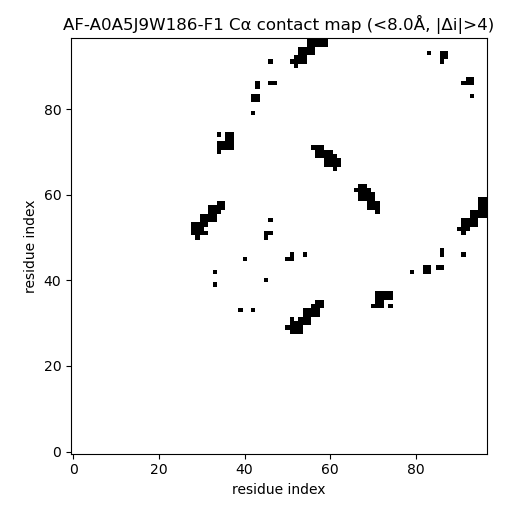Protein AF-A0A5J9W186-F1 (afdb_monomer)

Radius of gyration: 24.48 Å; Cα contacts (8 Å, |Δi|>4): 113; chains: 1; bounding box: 44×35×71 Å

Secondary structure (DSSP, 8-state):
-HHHHHHHHHHHHHHHHHT-----------EEEESS-GGG--HHHHHHTS--SEEEE--EEE-STT--EE--TT---TTHHHHHHHHHHTT--EEE-

InterPro domains:
  IPR001223 Glycoside hydrolase family 18, catalytic domain [PS51910] (28-97)
  IPR017853 Glycoside hydrolase superfamily [SSF51445] (25-92)

Foldseek 3Di:
DVVVVVVVVVVVVVVVVVPDDPPDDDPLADEEEALQAQVPDALLCVLVVVNHQEYEYDAQPDDDPPDTDRHSHPHDPPCNVVSQVVSVVVNYHYHYD

Nearest PDB structures (foldseek):
  1te1-assembly1_A  TM=9.810E-01  e=3.085E-09  Triticum aestivum
  3mu7-assembly1_A  TM=9.286E-01  e=5.586E-06  Scadoxus multiflorus
  3oih-assembly1_A  TM=8.646E-01  e=4.303E-06  Scadoxus multiflorus
  1kr0-assembly1_A  TM=9.112E-01  e=3.704E-05  Hevea brasiliensis
  5jfc-assembly1_L  TM=4.586E-01  e=2.316E-01  Pyrococcus furiosus

Sequence (97 aa):
MARAAATLLALVAIVAVLAAPAMATKTGQVTVFWGRNKDEGTLREACDSGLYTMVIMSFLNVYGHGKYNLDLSGHPLAGIGDDIKHCQFIGVPYAVV

pLDDT: mean 91.93, std 7.96, range [62.91, 98.38]

Structure (mmCIF, N/CA/C/O backbone):
data_AF-A0A5J9W186-F1
#
_entry.id   AF-A0A5J9W186-F1
#
loop_
_atom_site.group_PDB
_atom_site.id
_atom_site.type_symbol
_atom_site.label_atom_id
_atom_site.label_alt_id
_atom_site.label_comp_id
_atom_site.label_asym_id
_atom_site.label_entity_id
_atom_site.label_seq_id
_atom_site.pdbx_PDB_ins_code
_atom_site.Cartn_x
_atom_site.Cartn_y
_atom_site.Cartn_z
_atom_site.occupancy
_atom_site.B_iso_or_equiv
_atom_site.auth_seq_id
_atom_site.auth_comp_id
_atom_site.auth_asym_id
_atom_site.auth_atom_id
_atom_site.pdbx_PDB_model_num
ATOM 1 N N . MET A 1 1 ? -25.035 20.776 56.293 1.00 62.91 1 MET A N 1
ATOM 2 C CA . MET A 1 1 ? -24.984 19.337 55.9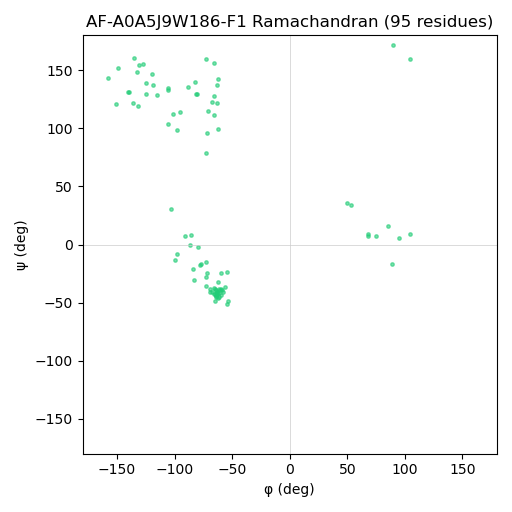46 1.00 62.91 1 MET A CA 1
ATOM 3 C C . MET A 1 1 ? -25.155 19.093 54.443 1.00 62.91 1 MET A C 1
ATOM 5 O O . MET A 1 1 ? -24.232 18.558 53.850 1.00 62.91 1 MET A O 1
ATOM 9 N N . ALA A 1 2 ? -26.223 19.568 53.787 1.00 68.38 2 ALA A N 1
ATOM 10 C CA . ALA A 1 2 ? -26.457 19.334 52.346 1.00 68.38 2 ALA A CA 1
ATOM 11 C C . ALA A 1 2 ? -25.337 19.827 51.395 1.00 68.38 2 ALA A C 1
ATOM 13 O O . ALA A 1 2 ? -24.959 19.119 50.468 1.00 68.38 2 ALA A O 1
ATOM 14 N N . ARG A 1 3 ? -24.754 21.010 51.651 1.00 72.38 3 ARG A N 1
ATOM 15 C CA . ARG A 1 3 ? -23.657 21.568 50.829 1.00 72.38 3 ARG A CA 1
ATOM 16 C C . ARG A 1 3 ? -22.359 20.757 50.898 1.00 72.38 3 ARG A C 1
ATOM 18 O O . ARG A 1 3 ? -21.698 20.610 49.882 1.00 72.38 3 ARG A O 1
ATOM 25 N N . ALA A 1 4 ? -22.031 20.216 52.073 1.00 78.19 4 ALA A N 1
ATOM 26 C CA . ALA A 1 4 ? -20.840 19.389 52.277 1.00 78.19 4 ALA A CA 1
ATOM 27 C C . ALA A 1 4 ? -20.995 17.995 51.646 1.00 78.19 4 ALA A C 1
ATOM 29 O O . ALA A 1 4 ? -20.044 17.452 51.096 1.00 78.19 4 ALA A O 1
ATOM 30 N N . ALA A 1 5 ? -22.210 17.435 51.679 1.00 80.44 5 ALA A N 1
ATOM 31 C CA . ALA A 1 5 ? -22.518 16.187 50.989 1.00 80.44 5 ALA A CA 1
ATOM 32 C C . ALA A 1 5 ? -22.403 16.347 49.462 1.00 80.44 5 ALA A C 1
ATOM 34 O O . ALA A 1 5 ? -21.802 15.503 48.804 1.00 80.44 5 ALA A O 1
ATOM 35 N N . ALA A 1 6 ? -22.907 17.456 48.908 1.00 84.00 6 ALA A N 1
ATOM 36 C CA . ALA A 1 6 ? -22.823 17.747 47.477 1.00 84.00 6 ALA A CA 1
ATOM 37 C C . ALA A 1 6 ? -21.374 17.916 46.982 1.00 84.00 6 ALA A C 1
ATOM 39 O O . ALA A 1 6 ? -21.032 17.403 45.919 1.00 84.00 6 ALA A O 1
ATOM 40 N N . THR A 1 7 ? -20.504 18.582 47.751 1.00 86.50 7 THR A N 1
ATOM 41 C CA . THR A 1 7 ? -19.081 18.713 47.396 1.00 86.50 7 THR A CA 1
ATOM 42 C C . THR A 1 7 ? -18.326 17.391 47.488 1.00 86.50 7 THR A C 1
ATOM 44 O O . THR A 1 7 ? -17.506 17.117 46.618 1.00 86.50 7 THR A O 1
ATOM 47 N N . LEU A 1 8 ? -18.614 16.544 48.483 1.00 88.62 8 LEU A N 1
ATOM 48 C CA . LEU A 1 8 ? -18.033 15.198 48.567 1.00 88.62 8 LEU A CA 1
ATOM 49 C C . LEU A 1 8 ? -18.465 14.309 47.394 1.00 88.62 8 LEU A C 1
ATOM 51 O O . LEU A 1 8 ? -17.623 13.647 46.797 1.00 88.62 8 LEU A O 1
ATOM 55 N N . LEU A 1 9 ? -19.748 14.334 47.027 1.00 88.06 9 LEU A N 1
ATOM 56 C CA . LEU A 1 9 ? -20.270 13.618 45.858 1.00 88.06 9 LEU A CA 1
ATOM 57 C C . LEU A 1 9 ? -19.593 14.077 44.561 1.00 88.06 9 LEU A C 1
ATOM 59 O O . LEU A 1 9 ? -19.189 13.242 43.754 1.00 88.06 9 LEU A O 1
ATOM 63 N N . ALA A 1 10 ? -19.414 15.389 44.386 1.00 89.25 10 ALA A N 1
ATOM 64 C CA . ALA A 1 10 ? -18.697 15.939 43.239 1.00 89.25 10 ALA A CA 1
ATOM 65 C C . ALA A 1 10 ? -17.225 15.490 43.211 1.00 89.25 10 ALA A C 1
ATOM 67 O O . ALA A 1 10 ? -16.729 15.098 42.157 1.00 89.25 10 ALA A O 1
ATOM 68 N N . LEU A 1 11 ? -16.538 15.482 44.360 1.00 89.75 11 LEU A N 1
ATOM 69 C CA . LEU A 1 11 ? -15.150 15.016 44.450 1.00 89.75 11 LEU A CA 1
ATOM 70 C C . LEU A 1 11 ? -15.023 13.526 44.107 1.00 89.75 11 LEU A C 1
ATOM 72 O O . LEU A 1 11 ? -14.139 13.146 43.347 1.00 89.75 11 LEU A O 1
ATOM 76 N N . VAL A 1 12 ? -15.919 12.689 44.637 1.00 89.56 12 VAL A N 1
ATOM 77 C CA . VAL A 1 12 ? -15.936 11.244 44.364 1.00 89.56 12 VAL A CA 1
ATOM 78 C C . VAL A 1 12 ? -16.207 10.974 42.884 1.00 89.56 12 VAL A C 1
ATOM 80 O O . VAL A 1 12 ? -15.538 10.130 42.293 1.00 89.56 12 VAL A O 1
ATOM 83 N N . ALA A 1 13 ? -17.121 11.720 42.257 1.00 87.19 13 ALA A N 1
ATOM 84 C CA . ALA A 1 13 ? -17.387 11.605 40.825 1.00 87.19 13 ALA A CA 1
ATOM 85 C C . ALA A 1 13 ? -16.161 11.987 39.975 1.00 87.19 13 ALA A C 1
ATOM 87 O O . ALA A 1 13 ? -15.826 11.278 39.029 1.00 87.19 13 ALA A O 1
ATOM 88 N N . ILE A 1 14 ? -15.454 13.063 40.336 1.00 87.88 14 ILE A N 1
ATOM 89 C CA . ILE A 1 14 ? -14.227 13.489 39.645 1.00 87.88 14 ILE A CA 1
ATOM 90 C C . ILE A 1 14 ? -13.126 12.431 39.783 1.00 87.88 14 ILE A C 1
ATOM 92 O O . ILE A 1 14 ? -12.499 12.064 38.791 1.00 87.88 14 ILE A O 1
ATOM 96 N N . VAL A 1 15 ? -12.919 11.895 40.989 1.00 87.38 15 VAL A N 1
ATOM 97 C CA . VAL A 1 15 ? -11.924 10.839 41.229 1.00 87.38 15 VAL A CA 1
ATOM 98 C C . VAL A 1 15 ? -12.280 9.562 40.463 1.00 87.38 15 VAL A C 1
ATOM 100 O O . VAL A 1 15 ? -11.389 8.944 39.890 1.00 87.38 15 VAL A O 1
ATOM 103 N N . ALA A 1 16 ? -13.560 9.192 40.375 1.00 84.56 16 ALA A N 1
ATOM 104 C CA . ALA A 1 16 ? -14.002 8.023 39.614 1.00 84.56 16 ALA A CA 1
ATOM 105 C C . ALA A 1 16 ? -13.764 8.165 38.098 1.00 84.56 16 ALA A C 1
ATOM 107 O O . ALA A 1 16 ? -13.362 7.200 37.454 1.00 84.56 16 ALA A O 1
ATOM 108 N N . VAL A 1 17 ? -13.965 9.361 37.531 1.00 82.81 17 VAL A N 1
ATOM 109 C CA . VAL A 1 17 ? -13.683 9.638 36.110 1.00 82.81 17 VAL A CA 1
ATOM 110 C C . VAL A 1 17 ? -12.179 9.622 35.828 1.00 82.81 17 VAL A C 1
ATOM 112 O O . VAL A 1 17 ? -11.753 9.068 34.820 1.00 82.81 17 VAL A O 1
ATOM 115 N N . LEU A 1 18 ? -11.365 10.186 36.725 1.00 80.19 18 LEU A N 1
ATOM 116 C CA . LEU A 1 18 ? -9.903 10.213 36.585 1.00 80.19 18 LEU A CA 1
ATOM 117 C C . LEU A 1 18 ? -9.250 8.843 36.819 1.00 80.19 18 LEU A C 1
ATOM 119 O O . LEU A 1 18 ? -8.184 8.575 36.273 1.00 80.19 18 LEU A O 1
ATOM 123 N N . ALA A 1 19 ? -9.876 7.984 37.625 1.00 76.31 19 ALA A N 1
ATOM 124 C CA . ALA A 1 19 ? -9.414 6.626 37.899 1.00 76.31 19 ALA A CA 1
ATOM 125 C C . ALA A 1 19 ? -9.910 5.594 36.871 1.00 76.31 19 ALA A C 1
ATOM 127 O O . ALA A 1 19 ? -9.591 4.410 36.998 1.00 76.31 19 ALA A O 1
ATOM 128 N N . ALA A 1 20 ? -10.688 6.011 35.864 1.00 73.38 20 ALA A N 1
ATOM 129 C CA . ALA A 1 20 ? -11.123 5.113 34.806 1.00 73.38 20 ALA A CA 1
ATOM 130 C C . ALA A 1 20 ? -9.893 4.613 34.023 1.00 73.38 20 ALA A C 1
ATOM 132 O O . ALA A 1 20 ? -9.135 5.426 33.485 1.00 73.38 20 ALA A O 1
ATOM 133 N N . PRO A 1 21 ? -9.658 3.291 33.942 1.00 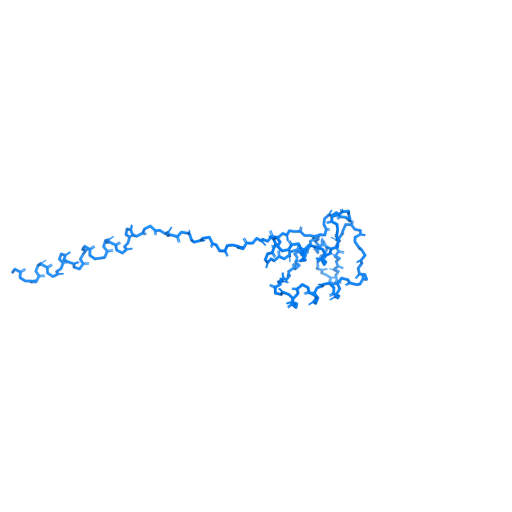72.19 21 PRO A N 1
ATOM 134 C CA . PRO A 1 21 ? -8.550 2.767 33.162 1.00 72.19 21 PRO A CA 1
ATOM 135 C C . PRO A 1 21 ? -8.760 3.118 31.688 1.00 72.19 21 PRO A C 1
ATOM 137 O O . PRO A 1 21 ? -9.866 2.987 31.158 1.00 72.19 21 PRO A O 1
ATOM 140 N N . ALA A 1 22 ? -7.691 3.539 31.010 1.00 72.19 22 ALA A N 1
ATOM 141 C CA . ALA A 1 22 ? -7.700 3.677 29.562 1.00 72.19 22 ALA A CA 1
ATOM 142 C C . ALA A 1 22 ? -7.945 2.292 28.943 1.00 72.19 22 ALA A C 1
ATOM 144 O O . ALA A 1 22 ? -7.046 1.458 28.852 1.00 72.19 22 ALA A O 1
ATOM 145 N N . MET A 1 23 ? -9.191 2.029 28.560 1.00 71.44 23 MET A N 1
ATOM 146 C CA . MET A 1 23 ? -9.576 0.818 27.848 1.00 71.44 23 MET A CA 1
ATOM 147 C C . MET A 1 23 ? -9.032 0.915 26.423 1.00 71.44 23 MET A C 1
ATOM 149 O O . MET A 1 23 ? -9.650 1.529 25.555 1.00 71.44 23 MET A O 1
ATOM 153 N N . ALA A 1 24 ? -7.864 0.326 26.176 1.00 75.38 24 ALA A N 1
ATOM 154 C CA . ALA A 1 24 ? -7.379 0.133 24.818 1.00 75.38 24 ALA A CA 1
ATOM 155 C C . ALA A 1 24 ? -8.313 -0.855 24.104 1.00 75.38 24 ALA A C 1
ATOM 157 O O . ALA A 1 24 ? -8.386 -2.035 24.455 1.00 75.38 24 ALA A O 1
ATOM 158 N N . THR A 1 25 ? -9.063 -0.368 23.118 1.00 83.94 25 THR A N 1
ATOM 159 C CA . THR A 1 25 ? -9.907 -1.215 22.276 1.00 83.94 25 THR A CA 1
ATOM 160 C C . THR A 1 25 ? -9.062 -1.832 21.166 1.00 83.94 25 THR A C 1
ATOM 162 O O . THR A 1 25 ? -8.177 -1.193 20.595 1.00 83.94 25 THR A O 1
ATOM 165 N N . LYS A 1 26 ? -9.314 -3.107 20.849 1.00 90.06 26 LYS A N 1
ATOM 166 C CA . LYS A 1 26 ? -8.706 -3.730 19.671 1.00 90.06 26 LYS A CA 1
ATOM 167 C C . LYS A 1 26 ? -9.353 -3.113 18.435 1.00 90.06 26 LYS A C 1
ATOM 169 O O . LYS A 1 26 ? -10.544 -3.304 18.219 1.00 90.06 26 LYS A O 1
ATOM 174 N N . THR A 1 27 ? -8.572 -2.393 17.637 1.00 92.62 27 THR A N 1
ATOM 175 C CA . THR A 1 27 ? -9.059 -1.763 16.399 1.00 92.62 27 THR A CA 1
ATOM 176 C C . THR A 1 27 ? -9.186 -2.757 15.248 1.00 92.62 27 THR A C 1
ATOM 178 O O . THR A 1 27 ? -9.850 -2.464 14.262 1.00 92.62 27 THR A O 1
ATOM 181 N N . GLY A 1 28 ? -8.527 -3.918 15.354 1.00 93.69 28 GLY A N 1
ATOM 182 C CA . GLY A 1 28 ? -8.415 -4.877 14.253 1.00 93.69 28 GLY A CA 1
ATOM 183 C C . GLY A 1 28 ? -7.562 -4.368 13.087 1.00 93.69 28 GLY A C 1
ATOM 184 O O . GLY A 1 28 ? -7.531 -5.008 12.044 1.00 93.69 28 GLY A O 1
ATOM 185 N N . GLN A 1 29 ? -6.879 -3.229 13.248 1.00 96.25 29 GLN A N 1
ATOM 186 C CA . GLN A 1 29 ? -6.043 -2.651 12.204 1.00 96.25 29 GLN A CA 1
ATOM 187 C C . GLN A 1 29 ? -4.679 -3.335 12.173 1.00 96.25 29 GLN A C 1
ATOM 189 O O . GLN A 1 29 ? -3.999 -3.440 13.195 1.00 96.25 29 GLN A O 1
ATOM 194 N N . VAL A 1 30 ? -4.277 -3.769 10.983 1.00 97.81 30 VAL A N 1
ATOM 195 C CA . VAL A 1 30 ? -2.979 -4.381 10.713 1.00 97.81 30 VAL A CA 1
ATOM 196 C C . VAL A 1 30 ? -2.396 -3.714 9.480 1.00 97.81 30 VAL A C 1
ATOM 198 O O . VAL A 1 30 ? -2.978 -3.760 8.397 1.00 97.81 30 VAL A O 1
ATOM 201 N N . THR A 1 31 ? -1.238 -3.094 9.654 1.00 98.00 31 THR A N 1
ATOM 202 C CA . THR A 1 31 ? -0.493 -2.459 8.572 1.00 98.00 31 THR A CA 1
ATOM 203 C C . THR A 1 31 ? 0.705 -3.318 8.217 1.00 98.00 31 THR A C 1
ATOM 205 O O . THR A 1 31 ? 1.430 -3.754 9.112 1.00 98.00 31 THR A O 1
ATOM 208 N N . VAL A 1 32 ? 0.937 -3.525 6.925 1.00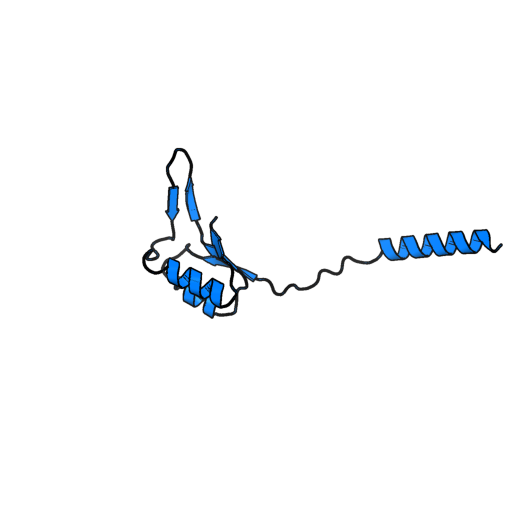 97.88 32 VAL A N 1
ATOM 209 C CA . VAL A 1 32 ? 2.073 -4.305 6.427 1.00 97.88 32 VAL A CA 1
ATOM 210 C C . VAL A 1 32 ? 2.966 -3.459 5.533 1.00 97.88 32 VAL A C 1
ATOM 212 O O . VAL A 1 32 ? 2.485 -2.583 4.821 1.00 97.88 32 VAL A O 1
ATOM 215 N N . PHE A 1 33 ? 4.267 -3.730 5.564 1.00 97.81 33 PHE A N 1
ATOM 216 C CA . PHE A 1 33 ? 5.202 -3.216 4.571 1.00 97.81 33 PHE A CA 1
ATOM 217 C C . PHE A 1 33 ? 5.271 -4.175 3.384 1.00 97.81 33 PHE A C 1
ATOM 219 O O . PHE A 1 33 ? 5.386 -5.381 3.578 1.00 97.81 33 PHE A O 1
ATOM 226 N N . TRP A 1 34 ? 5.245 -3.630 2.175 1.00 98.00 34 TRP A N 1
ATOM 227 C CA . TRP A 1 34 ? 5.421 -4.358 0.920 1.00 98.00 34 TRP A CA 1
ATOM 228 C C . TRP A 1 34 ? 6.462 -3.636 0.051 1.00 98.00 34 TRP A C 1
ATOM 230 O O . TRP A 1 34 ? 6.675 -2.428 0.205 1.00 98.00 34 TRP A O 1
ATOM 240 N N . GLY A 1 35 ? 7.131 -4.352 -0.851 1.00 96.88 35 GLY A N 1
ATOM 241 C CA . GLY A 1 35 ? 8.142 -3.811 -1.765 1.00 96.88 35 GLY A CA 1
ATOM 242 C C . GLY A 1 35 ? 9.583 -4.151 -1.375 1.00 96.88 35 GLY A C 1
ATOM 243 O O . GLY A 1 35 ? 10.527 -3.611 -1.957 1.00 96.88 35 GLY A O 1
ATOM 244 N N . ARG A 1 36 ? 9.793 -5.033 -0.387 1.00 96.81 36 ARG A N 1
ATOM 245 C CA . ARG A 1 36 ? 11.138 -5.363 0.117 1.00 96.81 36 ARG A CA 1
ATOM 246 C C . ARG A 1 36 ? 11.730 -6.646 -0.430 1.00 96.81 36 ARG A C 1
ATOM 248 O O . ARG A 1 36 ? 12.938 -6.844 -0.294 1.00 96.81 36 ARG A O 1
ATOM 255 N N . ASN A 1 37 ? 10.926 -7.479 -1.074 1.00 97.00 37 ASN A N 1
ATOM 256 C CA . ASN A 1 37 ? 11.401 -8.689 -1.720 1.00 97.00 37 ASN A CA 1
ATOM 257 C C . ASN A 1 37 ? 10.501 -9.023 -2.912 1.00 97.00 37 ASN A C 1
ATOM 259 O O . ASN A 1 37 ? 9.319 -9.277 -2.727 1.00 97.00 37 ASN A O 1
ATOM 263 N N . LYS A 1 38 ? 11.057 -9.097 -4.127 1.00 94.50 38 LYS A N 1
ATOM 264 C CA . LYS A 1 38 ? 10.289 -9.457 -5.333 1.00 94.50 38 LYS A CA 1
ATOM 265 C C . LYS A 1 38 ? 9.529 -10.789 -5.224 1.00 94.50 38 LYS A C 1
ATOM 267 O O . LYS A 1 38 ? 8.550 -10.988 -5.933 1.00 94.50 38 LYS A O 1
ATOM 272 N N . ASP A 1 39 ? 9.975 -11.694 -4.351 1.00 96.56 39 ASP A N 1
ATOM 273 C CA . ASP A 1 39 ? 9.370 -13.015 -4.157 1.00 96.56 39 ASP A CA 1
ATOM 274 C C . ASP A 1 39 ? 8.280 -13.017 -3.058 1.00 96.56 39 ASP A C 1
ATOM 276 O O . ASP A 1 39 ? 7.766 -14.074 -2.704 1.00 96.56 39 ASP A O 1
ATOM 280 N N . GLU A 1 40 ? 7.902 -11.849 -2.516 1.00 96.31 40 GLU A N 1
ATOM 281 C CA . GLU A 1 40 ? 6.838 -11.704 -1.501 1.00 96.31 40 GLU A CA 1
ATOM 282 C C . GLU A 1 40 ? 5.411 -11.724 -2.078 1.00 96.31 40 GLU A C 1
ATOM 284 O O . GLU A 1 40 ? 4.440 -11.661 -1.326 1.00 96.31 40 GLU A O 1
ATOM 289 N N . GLY A 1 41 ? 5.289 -11.828 -3.404 1.00 96.06 41 GLY A N 1
ATOM 290 C CA . GLY A 1 41 ? 4.022 -11.742 -4.125 1.00 96.06 41 GLY A CA 1
ATOM 291 C C . GLY A 1 41 ? 3.666 -10.316 -4.543 1.00 96.06 41 GLY A C 1
ATOM 292 O O . GLY A 1 41 ? 4.329 -9.334 -4.198 1.00 96.06 41 GLY A O 1
ATOM 293 N N . THR A 1 42 ? 2.613 -10.206 -5.340 1.00 96.69 42 THR A N 1
ATOM 294 C CA . THR A 1 42 ? 2.104 -8.944 -5.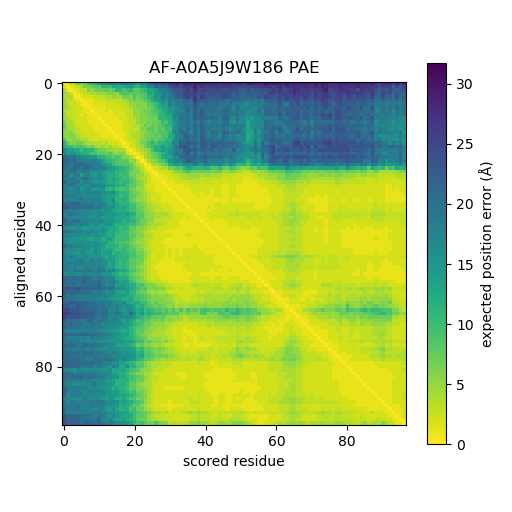884 1.00 96.69 42 THR A CA 1
ATOM 295 C C . THR A 1 42 ? 1.414 -8.095 -4.815 1.00 96.69 42 THR A C 1
ATOM 297 O O . THR A 1 42 ? 0.936 -8.597 -3.795 1.00 96.69 42 THR A O 1
ATOM 300 N N . LEU A 1 43 ? 1.298 -6.789 -5.074 1.00 97.19 43 LEU A N 1
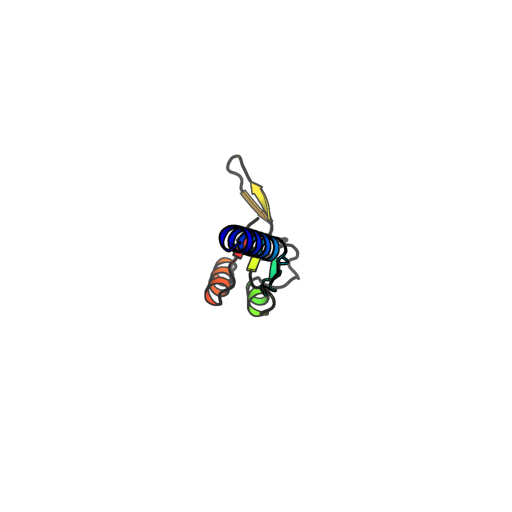ATOM 301 C CA . LEU A 1 43 ? 0.539 -5.888 -4.205 1.00 97.19 43 LEU A CA 1
ATOM 302 C C . LEU A 1 43 ? -0.932 -6.324 -4.103 1.00 97.19 43 LEU A C 1
ATOM 304 O O . LEU A 1 43 ? -1.522 -6.278 -3.024 1.00 97.19 43 LEU A O 1
ATOM 308 N N . ARG A 1 44 ? -1.513 -6.793 -5.213 1.00 97.56 44 ARG A N 1
ATOM 309 C CA . ARG A 1 44 ? -2.882 -7.311 -5.233 1.00 97.56 44 ARG A CA 1
ATOM 310 C C . ARG A 1 44 ? -3.057 -8.532 -4.338 1.00 97.56 44 ARG A C 1
ATOM 312 O O . ARG A 1 44 ? -3.993 -8.543 -3.548 1.00 97.56 44 ARG A O 1
ATOM 319 N N . GLU A 1 45 ? -2.153 -9.509 -4.398 1.00 97.94 45 GLU A N 1
ATOM 320 C CA . GLU A 1 45 ? -2.202 -10.687 -3.518 1.00 97.94 45 GLU A CA 1
ATOM 321 C C . GLU A 1 45 ? -2.136 -10.296 -2.035 1.00 97.94 45 GLU A C 1
ATOM 323 O O . GLU A 1 45 ? -2.865 -10.857 -1.216 1.00 97.94 45 GLU A O 1
ATOM 328 N N . ALA A 1 46 ? -1.323 -9.294 -1.683 1.00 97.62 46 ALA A N 1
ATOM 329 C CA . ALA A 1 46 ? -1.277 -8.778 -0.317 1.00 97.62 46 ALA A CA 1
ATOM 330 C C . ALA A 1 46 ? -2.633 -8.190 0.119 1.00 97.62 46 ALA A C 1
ATOM 332 O O . ALA A 1 46 ? -3.108 -8.503 1.213 1.00 97.62 46 ALA A O 1
ATOM 333 N N . CYS A 1 47 ? -3.284 -7.388 -0.727 1.00 97.75 47 CYS A N 1
ATOM 334 C CA . CYS A 1 47 ? -4.600 -6.808 -0.438 1.00 97.75 47 CYS A CA 1
ATOM 335 C C . CYS A 1 47 ? -5.716 -7.867 -0.388 1.00 97.75 47 CYS A C 1
ATOM 337 O O . CYS A 1 47 ? -6.552 -7.836 0.515 1.00 97.75 47 CYS A O 1
ATOM 339 N N . ASP A 1 48 ? -5.692 -8.840 -1.301 1.00 98.38 48 ASP A N 1
ATOM 340 C CA . ASP A 1 48 ? -6.690 -9.912 -1.397 1.00 98.38 48 ASP A CA 1
ATOM 341 C C . ASP A 1 48 ? -6.561 -10.961 -0.280 1.00 98.38 48 ASP A C 1
ATOM 343 O O . ASP A 1 48 ? -7.500 -11.716 -0.028 1.00 98.38 48 ASP A O 1
ATOM 347 N N . SER A 1 49 ? -5.433 -10.992 0.439 1.00 97.94 49 SER A N 1
ATOM 348 C CA . SER A 1 49 ? -5.230 -11.898 1.576 1.00 97.94 49 SER A CA 1
ATOM 349 C C . SER A 1 49 ? -6.245 -11.696 2.711 1.00 97.94 49 SER A C 1
ATOM 351 O O . SER A 1 49 ? -6.463 -12.605 3.513 1.00 97.94 49 SER A O 1
ATOM 353 N N . GLY A 1 50 ? -6.829 -10.495 2.824 1.00 97.00 50 GLY A N 1
ATOM 354 C CA . GLY A 1 50 ? -7.711 -10.111 3.929 1.00 97.00 50 GLY A CA 1
ATOM 355 C C . GLY A 1 50 ? -7.009 -9.994 5.288 1.00 97.00 50 GLY A C 1
ATOM 356 O O . GLY A 1 50 ? -7.675 -9.814 6.306 1.00 97.00 50 GLY A O 1
ATOM 357 N N . LEU A 1 51 ? -5.674 -10.092 5.326 1.00 97.88 51 LEU A N 1
ATOM 358 C CA . LEU A 1 51 ? -4.883 -10.026 6.559 1.00 97.88 51 LEU A CA 1
ATOM 359 C C . LEU A 1 51 ? -4.576 -8.591 6.998 1.00 97.88 51 LEU A C 1
ATOM 361 O O . LEU A 1 51 ? -4.255 -8.361 8.165 1.00 97.88 51 LEU A O 1
ATOM 365 N N . TYR A 1 52 ? -4.640 -7.637 6.068 1.00 97.94 52 TYR A N 1
ATOM 366 C CA . TYR A 1 52 ? -4.145 -6.27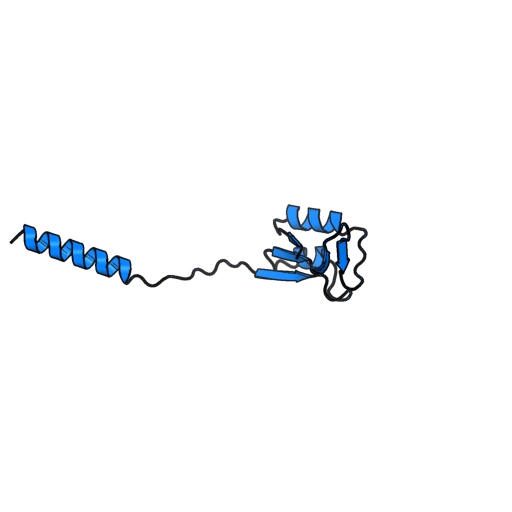9 6.266 1.00 97.94 52 TYR A CA 1
ATOM 367 C C . TYR A 1 52 ? -5.230 -5.245 6.000 1.00 97.94 52 TYR A C 1
ATOM 369 O O . TYR A 1 52 ? -5.981 -5.328 5.033 1.00 97.94 52 TYR A O 1
ATOM 377 N N . THR A 1 53 ? -5.264 -4.224 6.848 1.00 97.94 53 THR A N 1
ATOM 378 C CA . THR A 1 53 ? -6.147 -3.064 6.701 1.00 97.94 53 THR A CA 1
ATOM 379 C C . THR A 1 53 ? -5.441 -1.877 6.051 1.00 97.94 53 THR A C 1
ATOM 381 O O . THR A 1 53 ? -6.078 -0.862 5.798 1.00 97.94 53 THR A O 1
ATOM 384 N N . MET A 1 54 ? -4.124 -1.952 5.845 1.00 98.00 54 MET A N 1
ATOM 385 C CA . MET A 1 54 ? -3.326 -0.939 5.152 1.00 98.00 54 MET A CA 1
ATOM 386 C C . MET A 1 54 ? -2.027 -1.565 4.632 1.00 98.00 54 MET A C 1
ATOM 388 O O . MET A 1 54 ? -1.412 -2.381 5.323 1.00 98.00 54 MET A O 1
ATOM 392 N N . VAL A 1 55 ? -1.578 -1.133 3.454 1.00 98.12 55 VAL A N 1
ATOM 393 C CA . VAL A 1 55 ? -0.264 -1.496 2.906 1.00 98.12 55 VAL A CA 1
ATOM 394 C C . VAL A 1 55 ? 0.627 -0.259 2.795 1.00 98.12 55 VAL A C 1
ATOM 396 O O . VAL A 1 55 ? 0.246 0.754 2.213 1.00 98.12 55 VAL A O 1
ATOM 399 N N . ILE A 1 56 ? 1.838 -0.342 3.332 1.00 98.00 56 ILE A N 1
ATOM 400 C CA . ILE A 1 56 ? 2.893 0.650 3.149 1.00 98.00 56 ILE A CA 1
ATOM 401 C C . ILE A 1 56 ? 3.863 0.118 2.103 1.00 98.00 56 ILE A C 1
ATOM 403 O O . ILE A 1 56 ? 4.582 -0.852 2.329 1.00 98.00 56 ILE A O 1
ATOM 407 N N . MET A 1 57 ? 3.896 0.775 0.955 1.00 95.50 57 MET A N 1
ATOM 408 C CA . MET A 1 57 ? 4.847 0.480 -0.099 1.00 95.50 57 MET A CA 1
ATOM 409 C C . MET A 1 57 ? 6.184 1.143 0.219 1.00 95.50 57 MET A C 1
ATOM 411 O O . MET A 1 57 ? 6.245 2.332 0.536 1.00 95.50 57 MET A O 1
ATOM 415 N N . SER A 1 58 ? 7.251 0.355 0.157 1.00 94.25 58 SER A N 1
ATOM 416 C CA . SER A 1 58 ? 8.548 0.741 0.690 1.00 94.25 58 SER A CA 1
ATOM 417 C C . SER A 1 58 ? 9.685 0.289 -0.238 1.00 94.25 58 SER A C 1
ATOM 419 O O . SER A 1 58 ? 9.680 -0.861 -0.665 1.00 94.25 58 SER A O 1
ATOM 421 N N . PHE A 1 59 ? 10.648 1.145 -0.605 1.00 95.25 59 PHE A N 1
ATOM 422 C CA . PHE A 1 59 ? 10.865 2.537 -0.148 1.00 95.25 59 PHE A CA 1
ATOM 423 C C . PHE A 1 59 ? 11.116 3.529 -1.286 1.00 95.25 59 PHE A C 1
ATOM 425 O O . PHE A 1 59 ? 11.769 3.209 -2.280 1.00 95.25 59 PHE A O 1
ATOM 432 N N . LEU A 1 60 ? 10.694 4.781 -1.087 1.00 93.62 60 LEU A N 1
ATOM 433 C CA . LEU A 1 60 ? 11.228 5.942 -1.795 1.00 93.62 60 LEU A CA 1
ATOM 434 C C . LEU A 1 60 ? 12.636 6.252 -1.255 1.00 93.62 60 LEU A C 1
ATOM 436 O O . LEU A 1 60 ? 12.841 7.126 -0.417 1.00 93.62 60 LEU A O 1
ATOM 440 N N . ASN A 1 61 ? 13.626 5.487 -1.709 1.00 93.31 61 ASN A N 1
ATOM 441 C CA . ASN A 1 61 ? 14.971 5.498 -1.131 1.00 93.31 61 ASN A CA 1
ATOM 442 C C . ASN A 1 61 ? 15.831 6.707 -1.545 1.00 93.31 61 ASN A C 1
ATOM 444 O O . ASN A 1 61 ? 16.829 7.001 -0.889 1.00 93.31 61 ASN A O 1
ATOM 448 N N . VAL A 1 62 ? 15.458 7.420 -2.610 1.00 94.56 62 VAL A N 1
ATOM 449 C CA . VAL A 1 62 ? 16.095 8.679 -3.019 1.00 94.56 62 VAL A CA 1
ATOM 450 C C . VAL A 1 62 ? 15.024 9.748 -3.111 1.00 94.56 62 VAL A C 1
ATOM 452 O O . VAL A 1 62 ? 14.015 9.554 -3.786 1.00 94.56 62 VAL A O 1
ATOM 455 N N . TYR A 1 63 ? 15.267 10.888 -2.471 1.00 94.06 63 TYR A N 1
ATOM 456 C CA . TYR A 1 63 ? 14.418 12.071 -2.544 1.00 94.06 63 TYR A CA 1
ATOM 457 C C . TYR A 1 63 ? 15.259 13.349 -2.389 1.00 94.06 63 TYR A C 1
ATOM 459 O O . TYR A 1 63 ? 16.300 13.352 -1.730 1.00 94.06 63 TYR A O 1
ATOM 467 N N . GLY A 1 64 ? 14.798 14.453 -2.983 1.00 95.00 64 GLY A N 1
ATOM 468 C CA . GLY A 1 64 ? 15.431 15.774 -2.880 1.00 95.00 64 GLY A CA 1
ATOM 469 C C . GLY A 1 64 ? 16.201 16.195 -4.135 1.00 95.00 64 GLY A C 1
ATOM 470 O O . GLY A 1 64 ? 16.541 15.383 -4.990 1.00 95.00 64 GLY A O 1
ATOM 471 N N . HIS A 1 65 ? 16.439 17.504 -4.280 1.00 94.38 65 HIS A N 1
ATOM 472 C CA . HIS A 1 65 ? 17.141 18.097 -5.433 1.00 94.38 65 HIS A CA 1
ATOM 473 C C . HIS A 1 65 ? 16.611 17.634 -6.812 1.00 94.38 65 HIS A C 1
ATOM 475 O O . HIS A 1 65 ? 17.381 17.452 -7.752 1.00 94.38 65 HIS A O 1
ATOM 481 N N . GLY A 1 66 ? 15.295 17.411 -6.926 1.00 94.12 66 GLY A N 1
ATOM 482 C CA . GLY A 1 66 ? 14.642 16.950 -8.159 1.00 94.12 66 GLY A CA 1
ATOM 483 C C . GLY A 1 66 ? 14.861 15.471 -8.500 1.00 94.12 66 GLY A C 1
ATOM 484 O O . GLY A 1 66 ? 14.464 15.037 -9.578 1.00 94.12 66 GLY A O 1
ATOM 485 N N . LYS A 1 67 ? 15.483 14.691 -7.610 1.00 93.88 67 LYS A N 1
ATOM 486 C CA . LYS A 1 67 ? 15.686 13.251 -7.776 1.00 93.88 67 LYS A CA 1
ATOM 487 C C . LYS A 1 67 ? 14.742 12.489 -6.864 1.00 93.88 67 LYS A C 1
ATOM 489 O O . LYS A 1 67 ? 14.656 12.786 -5.676 1.00 93.88 67 LYS A O 1
ATOM 494 N N . TYR A 1 68 ? 14.082 11.490 -7.434 1.00 93.31 68 TYR A N 1
ATOM 495 C CA . TYR A 1 68 ? 13.180 10.593 -6.729 1.00 93.31 68 TYR A CA 1
ATOM 496 C C . TYR A 1 68 ? 13.404 9.180 -7.257 1.00 93.31 68 TYR A C 1
ATOM 498 O O . TYR A 1 68 ? 13.443 8.992 -8.473 1.00 93.31 68 TYR A O 1
ATOM 506 N N . ASN A 1 69 ? 13.577 8.204 -6.370 1.00 93.00 69 ASN A N 1
ATOM 507 C CA . ASN A 1 69 ? 13.689 6.802 -6.757 1.00 93.00 69 ASN A CA 1
ATOM 508 C C . ASN A 1 69 ? 12.850 5.939 -5.826 1.00 93.00 69 ASN A C 1
ATOM 510 O O . ASN A 1 69 ? 13.055 5.951 -4.614 1.00 93.00 69 ASN A O 1
ATOM 514 N N . LEU A 1 70 ? 11.916 5.201 -6.419 1.00 93.19 70 LEU A N 1
ATOM 515 C CA . LEU A 1 70 ? 11.132 4.190 -5.733 1.00 93.19 70 LEU A CA 1
ATOM 516 C C . LEU A 1 70 ? 11.806 2.836 -5.962 1.00 93.19 70 LEU A C 1
ATOM 518 O O . LEU A 1 70 ? 11.875 2.357 -7.092 1.00 93.19 70 LEU A O 1
ATOM 522 N N . ASP A 1 71 ? 12.314 2.244 -4.890 1.00 95.12 71 ASP A N 1
ATOM 523 C CA . ASP A 1 71 ? 12.952 0.935 -4.893 1.00 95.12 71 ASP A CA 1
ATOM 524 C C . ASP A 1 71 ? 12.014 -0.094 -4.267 1.00 95.12 71 ASP A C 1
ATOM 526 O O . ASP A 1 71 ? 11.845 -0.144 -3.048 1.00 95.12 71 ASP A O 1
ATOM 530 N N . LEU A 1 72 ? 11.409 -0.904 -5.137 1.00 95.88 72 LEU A N 1
ATOM 531 C CA . LEU A 1 72 ? 10.543 -2.024 -4.769 1.00 95.88 72 LEU A CA 1
ATOM 532 C C . LEU A 1 72 ? 11.266 -3.364 -4.910 1.00 95.88 72 LEU A C 1
ATOM 534 O O . LEU A 1 72 ? 10.657 -4.372 -5.259 1.00 95.88 72 LEU A O 1
ATOM 538 N N . SER A 1 73 ? 12.586 -3.375 -4.708 1.00 95.88 73 SER A N 1
ATOM 539 C CA . SER A 1 73 ? 13.399 -4.594 -4.622 1.00 95.88 73 SER A CA 1
ATOM 540 C C . SER A 1 73 ? 13.230 -5.545 -5.820 1.00 95.88 73 SER A C 1
ATOM 542 O O . SER A 1 73 ? 13.303 -6.765 -5.675 1.00 95.88 73 SER A O 1
ATOM 544 N N . GLY A 1 74 ? 13.007 -4.981 -7.012 1.00 94.50 74 GLY A N 1
ATOM 545 C CA . GLY A 1 74 ? 12.856 -5.718 -8.270 1.00 94.50 74 GLY A CA 1
ATOM 546 C C . GLY A 1 74 ? 11.420 -6.051 -8.689 1.00 94.50 74 GLY A C 1
ATOM 547 O O . GLY A 1 74 ? 11.255 -6.737 -9.697 1.00 94.50 74 GLY A O 1
ATOM 548 N N . HIS A 1 75 ? 10.392 -5.574 -7.977 1.00 95.69 75 HIS A N 1
ATOM 549 C CA . HIS A 1 75 ? 9.002 -5.710 -8.430 1.00 95.69 75 HIS A CA 1
ATOM 550 C C . HIS A 1 75 ? 8.749 -4.983 -9.763 1.00 95.69 75 HIS A C 1
ATOM 552 O O . HIS A 1 75 ? 9.275 -3.884 -9.983 1.00 95.69 75 HIS A O 1
ATOM 558 N N . PRO A 1 76 ? 7.924 -5.555 -10.660 1.00 92.56 76 PRO A N 1
ATOM 559 C CA . PRO A 1 76 ? 7.561 -4.902 -11.909 1.00 92.56 76 PRO A CA 1
ATOM 560 C C . PRO A 1 76 ? 6.703 -3.665 -11.627 1.00 92.56 76 PRO A C 1
ATOM 562 O O . PRO A 1 76 ? 5.633 -3.765 -11.042 1.00 92.56 76 PRO A O 1
ATOM 565 N N . LEU A 1 77 ? 7.146 -2.488 -12.082 1.00 91.25 77 LEU A N 1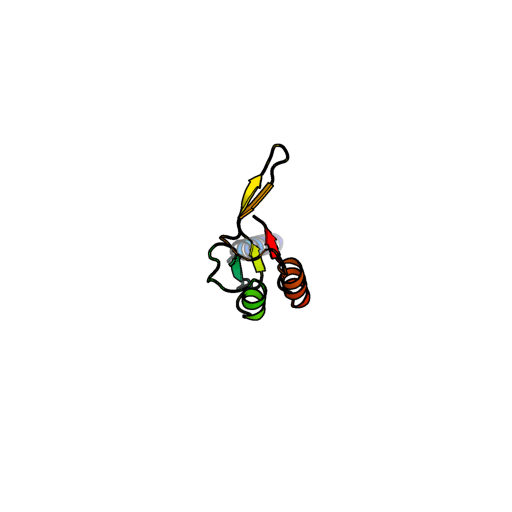
ATOM 566 C CA . LEU A 1 77 ? 6.383 -1.242 -11.905 1.00 91.25 77 LEU A CA 1
ATOM 567 C C . LEU A 1 77 ? 5.135 -1.173 -12.795 1.00 91.25 77 LEU A C 1
ATOM 569 O O . LEU A 1 77 ? 4.179 -0.457 -12.490 1.00 91.25 77 LEU A O 1
ATOM 573 N N . ALA A 1 78 ? 5.144 -1.907 -13.909 1.00 93.81 78 ALA A N 1
ATOM 574 C CA . ALA A 1 78 ? 3.985 -2.028 -14.778 1.00 93.81 78 ALA A CA 1
ATOM 575 C C . ALA A 1 78 ? 2.859 -2.763 -14.036 1.00 93.81 78 ALA A C 1
ATOM 577 O O . ALA A 1 78 ? 3.073 -3.844 -13.500 1.00 93.81 78 ALA A O 1
ATOM 578 N N . GLY A 1 79 ? 1.661 -2.178 -14.015 1.00 91.56 79 GLY A N 1
ATOM 579 C CA . GLY A 1 79 ? 0.484 -2.773 -13.370 1.00 91.56 79 GLY A CA 1
ATOM 580 C C . GLY A 1 79 ? 0.299 -2.420 -11.890 1.00 91.56 79 GLY A C 1
ATOM 581 O O . GLY A 1 79 ? -0.830 -2.485 -11.414 1.00 91.56 79 GLY A O 1
ATOM 582 N N . ILE A 1 80 ? 1.325 -1.913 -11.187 1.00 94.19 80 ILE A N 1
ATOM 583 C CA . ILE A 1 80 ? 1.191 -1.504 -9.771 1.00 94.19 80 ILE A CA 1
ATOM 584 C C . ILE A 1 80 ? 0.072 -0.474 -9.580 1.00 94.19 80 ILE A C 1
ATOM 586 O O . ILE A 1 80 ? -0.656 -0.520 -8.594 1.00 94.19 80 ILE A O 1
ATOM 590 N N . GLY A 1 81 ? -0.111 0.443 -10.534 1.00 95.62 81 GLY A N 1
ATOM 591 C CA . GLY A 1 81 ? -1.200 1.421 -10.476 1.00 95.62 81 GLY A CA 1
ATOM 592 C C . GLY A 1 81 ? -2.599 0.792 -10.490 1.00 95.62 81 GLY A C 1
ATOM 593 O O . GLY A 1 81 ? -3.513 1.334 -9.873 1.00 95.62 81 GLY A O 1
ATOM 594 N N . ASP A 1 82 ? -2.778 -0.344 -11.162 1.00 97.69 82 ASP A N 1
ATOM 595 C CA . ASP A 1 82 ? -4.061 -1.050 -11.206 1.00 97.69 82 ASP A CA 1
ATOM 596 C C . ASP A 1 82 ? -4.264 -1.935 -9.973 1.00 97.69 82 ASP A C 1
ATOM 598 O O . ASP A 1 82 ? -5.392 -2.071 -9.494 1.00 97.69 82 ASP A O 1
ATOM 602 N N . ASP A 1 83 ? -3.183 -2.461 -9.397 1.00 97.38 83 ASP A N 1
ATOM 603 C CA . ASP A 1 83 ? -3.217 -3.125 -8.093 1.00 97.38 83 ASP A CA 1
ATOM 604 C C . ASP A 1 83 ? -3.563 -2.143 -6.975 1.00 97.38 83 ASP A C 1
ATOM 606 O O . ASP A 1 83 ? -4.436 -2.428 -6.161 1.00 97.38 83 ASP A O 1
ATOM 610 N N . ILE A 1 84 ? -2.980 -0.942 -6.994 1.00 97.06 84 ILE A N 1
ATOM 611 C CA . ILE A 1 84 ? -3.331 0.148 -6.078 1.00 97.06 84 ILE A CA 1
ATOM 612 C C . ILE A 1 84 ? -4.832 0.450 -6.138 1.00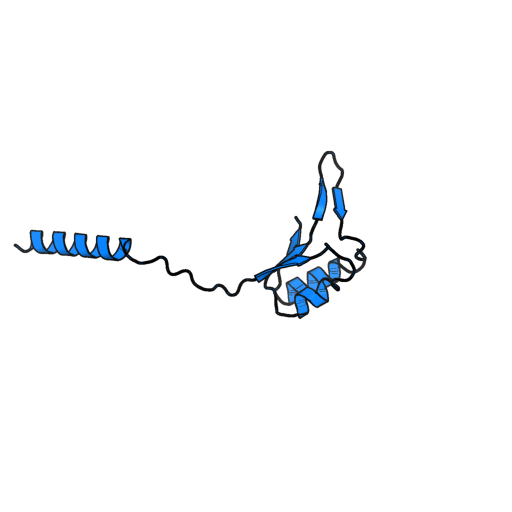 97.06 84 ILE A C 1
ATOM 614 O O . ILE A 1 84 ? -5.497 0.488 -5.101 1.00 97.06 84 ILE A O 1
ATOM 618 N N . LYS A 1 85 ? -5.380 0.655 -7.343 1.00 97.75 85 LYS A N 1
ATOM 619 C CA . LYS A 1 85 ? -6.811 0.950 -7.513 1.00 97.75 85 LYS A CA 1
ATOM 620 C C . LYS A 1 85 ? -7.679 -0.190 -6.996 1.00 97.75 85 LYS A C 1
ATOM 622 O O . LYS A 1 85 ? -8.726 0.070 -6.411 1.00 97.75 85 LYS A O 1
ATOM 627 N N . HIS A 1 86 ? -7.254 -1.434 -7.203 1.00 98.12 86 HIS A N 1
ATOM 628 C CA . HIS A 1 86 ? -7.957 -2.608 -6.695 1.00 98.12 86 HIS A CA 1
ATOM 629 C C . HIS A 1 86 ? -7.955 -2.656 -5.167 1.00 98.12 86 HIS A C 1
ATOM 631 O O . HIS A 1 86 ? -9.026 -2.754 -4.577 1.00 98.12 86 HIS A O 1
ATOM 637 N N . CYS A 1 87 ? -6.797 -2.478 -4.525 1.00 97.94 87 CYS A N 1
ATOM 638 C CA . CYS A 1 87 ? -6.696 -2.379 -3.067 1.00 97.94 87 CYS A CA 1
ATOM 639 C C . CYS A 1 87 ? -7.630 -1.293 -2.517 1.00 97.94 87 CYS A C 1
ATOM 641 O O . CYS A 1 87 ? -8.425 -1.549 -1.615 1.00 97.94 87 CYS A O 1
ATOM 643 N N . GLN A 1 88 ? -7.606 -0.097 -3.114 1.00 97.94 88 GLN A N 1
ATOM 644 C CA . GLN A 1 88 ? -8.490 1.002 -2.722 1.00 97.94 88 GLN A CA 1
ATOM 645 C C . GLN A 1 88 ? -9.970 0.656 -2.912 1.00 97.94 88 GLN A C 1
ATOM 647 O O . GLN A 1 88 ? -10.785 0.972 -2.046 1.00 97.94 88 GLN A O 1
ATOM 652 N N . PHE A 1 89 ? -10.320 -0.002 -4.021 1.00 98.19 89 PHE A N 1
ATOM 653 C CA . PHE A 1 89 ? -11.687 -0.424 -4.317 1.00 98.19 89 PHE A CA 1
ATOM 654 C C . PHE A 1 89 ? -12.231 -1.397 -3.265 1.00 98.19 89 PHE A C 1
ATOM 656 O O . PHE A 1 89 ? -13.384 -1.266 -2.858 1.00 98.19 89 PHE A O 1
ATOM 663 N N . ILE A 1 90 ? -11.400 -2.322 -2.774 1.00 97.94 90 ILE A N 1
ATOM 664 C CA . ILE A 1 90 ? -11.781 -3.266 -1.712 1.00 97.94 90 ILE A CA 1
ATOM 665 C C . ILE A 1 90 ? -11.585 -2.706 -0.292 1.00 97.94 90 ILE A C 1
ATOM 667 O O . ILE A 1 90 ? -11.755 -3.427 0.688 1.00 97.94 90 ILE A O 1
ATOM 671 N N . GLY A 1 91 ? -11.260 -1.416 -0.161 1.00 98.00 91 GLY A N 1
ATOM 672 C CA . GLY A 1 91 ? -11.170 -0.725 1.126 1.00 98.00 91 GLY A CA 1
ATOM 673 C C . GLY A 1 91 ? -9.830 -0.863 1.852 1.00 98.00 91 GLY A C 1
ATOM 674 O O . GLY A 1 91 ? -9.759 -0.546 3.037 1.00 98.00 91 GLY A O 1
ATOM 675 N N . VAL A 1 92 ? -8.768 -1.291 1.165 1.00 98.38 92 VAL A N 1
ATOM 676 C CA . VAL A 1 92 ? -7.396 -1.338 1.690 1.00 98.38 92 VAL A CA 1
ATOM 677 C C . VAL A 1 92 ? -6.632 -0.091 1.213 1.00 98.38 92 VAL A C 1
ATOM 679 O O . VAL A 1 92 ? -6.170 -0.045 0.069 1.00 98.38 92 VAL A O 1
ATOM 682 N N . PRO A 1 93 ? -6.497 0.961 2.044 1.00 97.25 93 PRO A N 1
ATOM 683 C CA . PRO A 1 93 ? -5.679 2.122 1.713 1.00 97.25 93 PRO A CA 1
ATOM 684 C C . PRO A 1 93 ? -4.193 1.762 1.618 1.00 97.25 93 PRO A C 1
ATOM 686 O O . PRO A 1 93 ? -3.713 0.818 2.251 1.00 97.25 93 PRO A O 1
ATOM 689 N N . TYR A 1 94 ? -3.450 2.581 0.874 1.00 94.69 94 TYR A N 1
ATOM 690 C CA . TYR A 1 94 ? -2.005 2.451 0.742 1.00 94.69 94 TYR A CA 1
ATOM 691 C C . TYR A 1 94 ? -1.288 3.769 1.049 1.00 94.69 94 TYR A C 1
ATOM 693 O O . TYR A 1 94 ? -1.852 4.854 0.888 1.00 94.69 94 TYR A O 1
ATOM 701 N N . ALA A 1 95 ? -0.029 3.664 1.459 1.00 95.19 95 ALA A N 1
ATOM 702 C CA . ALA A 1 95 ? 0.890 4.787 1.604 1.00 95.19 95 ALA A CA 1
ATOM 703 C C . ALA A 1 95 ? 2.257 4.427 1.008 1.00 95.19 95 ALA A C 1
ATOM 705 O O . ALA A 1 95 ? 2.571 3.251 0.835 1.00 95.19 95 ALA A O 1
ATOM 706 N N . VAL A 1 96 ? 3.067 5.439 0.701 1.00 94.12 96 VAL A N 1
ATOM 707 C CA . VAL A 1 96 ? 4.469 5.271 0.295 1.00 94.12 96 VAL A CA 1
ATOM 708 C C . VAL A 1 96 ? 5.339 5.982 1.316 1.00 94.12 96 VAL A C 1
ATOM 710 O O . VAL A 1 96 ? 4.997 7.088 1.740 1.00 94.12 96 VAL A O 1
ATOM 713 N N . VAL A 1 97 ? 6.433 5.337 1.705 1.00 90.56 97 VAL A N 1
ATOM 714 C CA . VAL A 1 97 ? 7.416 5.855 2.666 1.00 90.56 97 VAL A CA 1
ATOM 715 C C . VAL A 1 97 ? 8.810 5.908 2.077 1.00 90.56 97 VAL A C 1
ATOM 717 O O . VAL A 1 97 ? 9.125 5.069 1.201 1.00 90.56 97 VAL A O 1
#

Organism: NCBI:txid38414

Solvent-accessible surface area (backbone atoms only — not comparable to full-atom values): 5814 Å² total; per-residue (Å²): 111,72,72,62,51,52,51,51,53,52,50,53,51,53,50,53,63,72,65,53,75,86,77,82,72,87,81,84,76,34,75,42,82,43,34,78,47,52,87,75,62,54,72,44,57,55,48,70,64,70,76,44,54,28,42,35,40,36,33,54,79,39,73,59,98,94,43,76,38,78,47,34,53,79,50,72,73,77,62,48,70,58,30,51,50,48,26,47,72,77,66,27,49,73,49,78,76

Mean predicted aligned error: 8.43 Å